Protein AF-A0A1A2YWW6-F1 (afdb_monomer)

Mean predicted aligned error: 14.06 Å

Solvent-accessible surface area (backbone atoms only — not comparable to full-atom values): 10396 Å² total; per-residue (Å²): 132,53,71,66,62,48,45,56,52,50,48,57,51,69,76,48,45,54,88,59,42,44,80,46,80,45,97,85,69,34,21,32,31,19,43,73,86,66,52,78,74,51,75,28,84,36,64,69,55,35,55,51,31,44,72,70,20,73,70,29,50,52,48,50,54,51,49,32,39,74,73,66,77,41,90,72,84,81,74,52,75,70,54,49,52,48,49,51,51,51,53,51,53,50,52,56,73,73,32,71,70,40,47,26,35,55,67,87,52,55,91,87,57,84,73,74,41,45,28,33,57,44,99,88,71,34,28,41,39,64,90,81,58,90,66,73,37,55,70,87,48,46,42,60,71,82,57,62,70,72,59,53,55,51,50,54,50,41,61,74,71,62,68,72,86,78,78,84,82,76,85,79,132

Organism: NCBI:txid487514

Sequence (173 aa):
MSLAAFHDTALAHFCNPPATWRIDHGCDGWWAVTDVHGAPIERYQTQRQAERARHSGPAAEAWYSRTDWYLGYAAGRALTGPERLAVAEIVEQIDDCTSAQRPVRFIDQDPDDDRTWIATQRPDGRYRVRGAGLYPHDVDDLEFLDQPADTRLATLVACLIGYGTARAPAAVA

pLDDT: mean 81.85, std 14.93, range [35.38, 94.81]

Nearest PDB structures (foldseek):
  6u8q-assembly1_P  TM=2.517E-01  e=3.236E-01  Human immunodeficiency virus 1
  6g2h-assembly1_A  TM=2.734E-01  e=7.720E-01  Homo sapiens
  4g7n-assembly1_A  TM=3.098E-01  e=6.223E+00  Drosophila melanogaster
  6p8v-assembly1_H  TM=1.526E-01  e=3.914E+00  Escherichia coli
  6ee1-assembly1_B  TM=1.610E-01  e=6.988E+00  Mycobacterium tuberculosis CDC1551

Secondary structure (DSSP, 8-state):
--HHHHHHHHHHHHTS-GGG-EEEE-TTS-EEEE-TTS-EEEEESSHHHHHHHHHHSHHHHHHHHHHHHHTT-S-SSPPPHHHHHHHHHHHHHHHHHHS-EEEEEETTS-TT----EEEEE-TTS-EEETTT-SS-B-GGGEEETTS-HHHHHHHHHHHHHT-----PPPPP-

Structure (mmCIF, N/CA/C/O backbone):
data_AF-A0A1A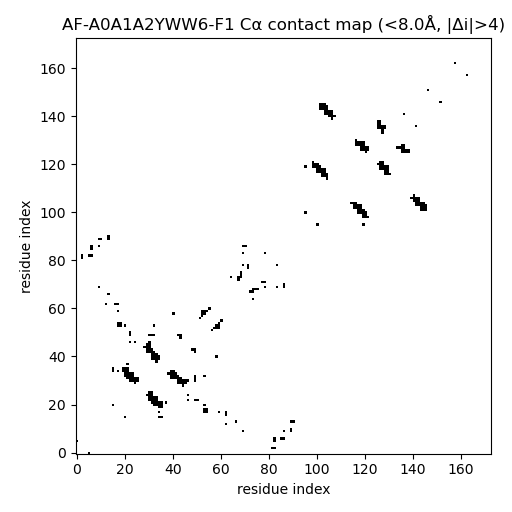2YWW6-F1
#
_entry.id   AF-A0A1A2YWW6-F1
#
loop_
_atom_site.group_PDB
_atom_site.id
_atom_site.type_symbol
_atom_site.label_atom_id
_atom_site.label_alt_id
_atom_site.label_comp_id
_atom_site.label_asym_id
_atom_site.label_entity_id
_atom_site.label_seq_id
_atom_site.pdbx_PDB_ins_code
_atom_site.Cartn_x
_atom_site.Cartn_y
_atom_site.Cartn_z
_atom_site.occupancy
_atom_site.B_iso_or_equiv
_atom_site.auth_seq_id
_atom_site.auth_comp_id
_atom_site.auth_asym_id
_atom_site.auth_atom_id
_atom_site.pdbx_PDB_model_num
ATOM 1 N N . MET A 1 1 ? -12.816 -12.497 -9.671 1.00 79.31 1 MET A N 1
ATOM 2 C CA . MET A 1 1 ? -12.447 -11.068 -9.768 1.00 79.31 1 MET A CA 1
ATOM 3 C C . MET A 1 1 ? -11.671 -10.877 -11.062 1.00 79.31 1 MET A C 1
ATOM 5 O O . MET A 1 1 ? -10.928 -11.785 -11.414 1.00 79.31 1 MET A O 1
ATOM 9 N N . SER A 1 2 ? -11.891 -9.788 -11.800 1.00 94.00 2 SER A N 1
ATOM 10 C CA . SER A 1 2 ? -11.093 -9.475 -12.996 1.00 94.00 2 SER A CA 1
ATOM 11 C C . SER A 1 2 ? -9.711 -8.946 -12.600 1.00 94.00 2 SER A C 1
ATOM 13 O O . SER A 1 2 ? -9.529 -8.493 -11.470 1.00 94.00 2 SER A O 1
ATOM 15 N N . LEU A 1 3 ? -8.747 -8.971 -13.526 1.00 92.62 3 LEU A N 1
ATOM 16 C CA . LEU A 1 3 ? -7.416 -8.402 -13.282 1.00 92.62 3 LEU A CA 1
ATOM 17 C C . LEU A 1 3 ? -7.481 -6.893 -12.990 1.00 92.62 3 LEU A C 1
ATOM 19 O O . LEU A 1 3 ? -6.799 -6.429 -12.088 1.00 92.62 3 LEU A O 1
ATOM 23 N N . ALA A 1 4 ? -8.351 -6.153 -13.685 1.00 90.50 4 ALA A N 1
ATOM 24 C CA . ALA A 1 4 ? -8.565 -4.727 -13.427 1.00 90.50 4 ALA A CA 1
ATOM 25 C C . ALA A 1 4 ? -9.085 -4.474 -12.002 1.00 90.50 4 ALA A C 1
ATOM 27 O O . ALA A 1 4 ? -8.503 -3.696 -11.261 1.00 90.50 4 ALA A O 1
ATOM 28 N N . ALA A 1 5 ? -10.106 -5.221 -11.565 1.00 92.94 5 ALA A N 1
ATOM 29 C CA . ALA A 1 5 ? -10.628 -5.085 -10.205 1.00 92.94 5 ALA A CA 1
ATOM 30 C C . ALA A 1 5 ? -9.597 -5.492 -9.133 1.00 92.94 5 ALA A C 1
ATOM 32 O O . ALA A 1 5 ? -9.575 -4.911 -8.049 1.00 92.94 5 ALA A O 1
ATOM 33 N N . PHE A 1 6 ? -8.736 -6.477 -9.427 1.00 94.81 6 PHE A N 1
ATOM 34 C CA . PHE A 1 6 ? -7.606 -6.823 -8.561 1.00 94.81 6 PHE A CA 1
ATOM 35 C C . P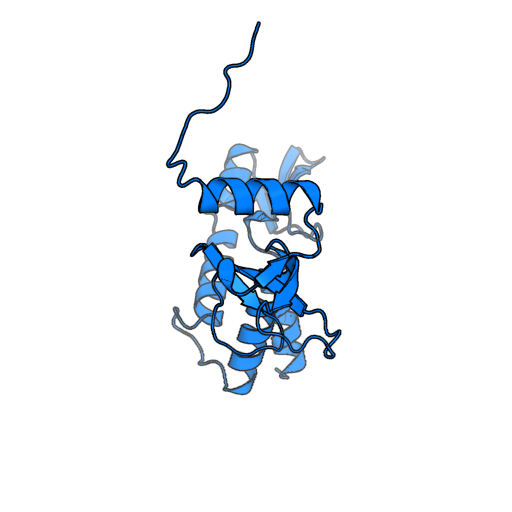HE A 1 6 ? -6.619 -5.658 -8.452 1.00 94.81 6 PHE A C 1
ATOM 37 O O . PHE A 1 6 ? -6.271 -5.273 -7.340 1.00 94.81 6 PHE A O 1
ATOM 44 N N . HIS A 1 7 ? -6.201 -5.100 -9.591 1.00 92.38 7 HIS A N 1
ATOM 45 C CA . HIS A 1 7 ? -5.277 -3.973 -9.656 1.00 92.38 7 HIS A CA 1
ATOM 46 C C . HIS A 1 7 ? -5.816 -2.772 -8.874 1.00 92.38 7 HIS A C 1
ATOM 48 O O . HIS A 1 7 ? -5.128 -2.274 -7.992 1.00 92.38 7 HIS A O 1
ATOM 54 N N . ASP A 1 8 ? -7.069 -2.374 -9.106 1.00 90.81 8 ASP A N 1
ATOM 55 C CA . ASP A 1 8 ? -7.687 -1.236 -8.414 1.00 90.81 8 ASP A CA 1
ATOM 56 C C . ASP A 1 8 ? -7.746 -1.455 -6.895 1.00 90.81 8 ASP A C 1
ATOM 58 O O . ASP A 1 8 ? -7.468 -0.549 -6.110 1.00 90.81 8 ASP A O 1
ATOM 62 N N . THR A 1 9 ? -8.049 -2.685 -6.466 1.00 94.12 9 THR A N 1
ATOM 63 C CA . THR A 1 9 ? -8.069 -3.049 -5.041 1.00 94.12 9 THR A CA 1
ATOM 64 C C . THR A 1 9 ? -6.668 -3.026 -4.428 1.00 94.12 9 THR A C 1
ATOM 66 O O . THR A 1 9 ? -6.497 -2.576 -3.294 1.00 94.12 9 THR A O 1
ATOM 69 N N . ALA A 1 10 ? -5.661 -3.520 -5.150 1.00 92.38 10 ALA A N 1
ATOM 70 C CA . ALA A 1 10 ? -4.273 -3.507 -4.705 1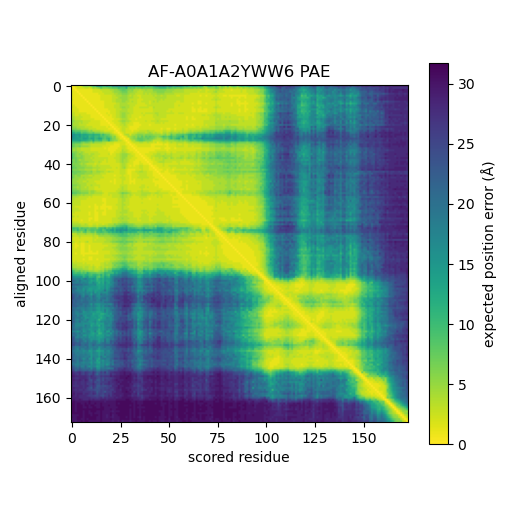.00 92.38 10 ALA A CA 1
ATOM 71 C C . ALA A 1 10 ? -3.740 -2.072 -4.621 1.00 92.38 10 ALA A C 1
ATOM 73 O O . ALA A 1 10 ? -3.163 -1.697 -3.604 1.00 92.38 10 ALA A O 1
ATOM 74 N N . LEU A 1 11 ? -4.010 -1.248 -5.632 1.00 89.56 11 LEU A N 1
ATOM 75 C CA . LEU A 1 11 ? -3.613 0.154 -5.662 1.00 89.56 11 LEU A CA 1
ATOM 76 C C . LEU A 1 11 ? -4.230 0.920 -4.487 1.00 89.56 11 LEU A C 1
ATOM 78 O O . LEU A 1 11 ? -3.506 1.551 -3.721 1.00 89.56 11 LEU A O 1
ATOM 82 N N . ALA A 1 12 ? -5.542 0.788 -4.270 1.00 89.38 12 ALA A N 1
ATOM 83 C CA . ALA A 1 12 ? -6.214 1.405 -3.127 1.00 89.38 12 ALA A CA 1
ATOM 84 C C . ALA A 1 12 ? -5.625 0.948 -1.778 1.00 89.38 12 ALA A C 1
ATOM 86 O O . ALA A 1 12 ? -5.505 1.746 -0.850 1.00 89.38 12 ALA A O 1
ATOM 87 N N . HIS A 1 13 ? -5.224 -0.325 -1.667 1.00 92.56 13 HIS A N 1
ATOM 88 C CA . HIS A 1 13 ? -4.567 -0.860 -0.470 1.00 92.56 13 HIS A CA 1
ATOM 89 C C . HIS A 1 13 ? -3.197 -0.212 -0.225 1.00 92.56 13 HIS A C 1
ATOM 91 O O . HIS A 1 13 ? -2.933 0.252 0.887 1.00 92.56 13 HIS A O 1
ATOM 97 N N . PHE A 1 14 ? -2.342 -0.154 -1.249 1.00 88.75 14 PHE A N 1
ATOM 98 C CA . PHE A 1 14 ? -0.991 0.397 -1.131 1.00 88.75 14 PHE A CA 1
ATOM 99 C C . PHE A 1 14 ? -0.961 1.929 -1.001 1.00 88.75 14 PHE A C 1
ATOM 101 O O . PHE A 1 14 ? -0.055 2.456 -0.361 1.00 88.75 14 PHE A O 1
ATOM 108 N N . CYS A 1 15 ? -1.961 2.646 -1.522 1.00 87.38 15 CYS A N 1
ATOM 109 C CA . CYS A 1 15 ? -2.097 4.098 -1.349 1.00 87.38 15 CYS A CA 1
ATOM 110 C C . CYS A 1 15 ? -2.622 4.519 0.034 1.00 87.38 15 CYS A C 1
ATOM 112 O O . CYS A 1 15 ? -2.646 5.711 0.334 1.00 87.38 15 CYS A O 1
ATOM 114 N N . ASN A 1 16 ? -3.037 3.571 0.879 1.00 88.62 16 ASN A N 1
ATOM 115 C CA . ASN A 1 16 ? -3.614 3.851 2.193 1.00 88.62 16 ASN A CA 1
ATOM 116 C C . ASN A 1 16 ? -2.906 3.094 3.340 1.00 88.62 16 ASN A C 1
ATOM 118 O O . ASN A 1 16 ? -3.555 2.363 4.099 1.00 88.62 16 ASN A O 1
ATOM 122 N N . PRO A 1 17 ? -1.572 3.223 3.494 1.00 90.44 17 PRO A N 1
ATOM 123 C CA . PRO A 1 17 ? -0.857 2.581 4.588 1.00 90.44 17 PRO A CA 1
ATOM 124 C C . PRO A 1 17 ? -1.202 3.236 5.935 1.00 90.44 17 PRO A C 1
ATOM 126 O O . PRO A 1 17 ? -1.496 4.435 5.965 1.00 90.44 17 PRO A O 1
ATOM 129 N N . PRO A 1 18 ? -1.062 2.525 7.073 1.00 89.38 18 PRO A N 1
ATOM 130 C CA . PRO A 1 18 ? -1.372 3.067 8.397 1.00 89.38 18 PRO A CA 1
ATOM 131 C C . PRO A 1 18 ? -0.679 4.390 8.749 1.00 89.38 18 PRO A C 1
ATOM 133 O O . PRO A 1 18 ? -1.210 5.199 9.506 1.00 89.38 18 PRO A O 1
ATOM 136 N N . ALA A 1 19 ? 0.488 4.654 8.153 1.00 87.06 19 ALA A N 1
ATOM 137 C CA . ALA A 1 19 ? 1.209 5.918 8.296 1.00 87.06 19 ALA A CA 1
ATOM 138 C C . ALA A 1 19 ? 0.448 7.140 7.739 1.00 87.06 19 ALA A C 1
ATOM 140 O O . ALA A 1 19 ? 0.679 8.255 8.198 1.00 87.06 19 ALA A O 1
ATOM 141 N N . THR A 1 20 ? -0.458 6.938 6.778 1.00 86.50 20 THR A N 1
ATOM 142 C CA . THR A 1 20 ? -1.288 7.999 6.176 1.00 86.50 20 THR A CA 1
ATOM 143 C C . THR A 1 20 ? -2.598 8.236 6.923 1.00 86.50 20 THR A C 1
ATOM 145 O O . THR A 1 20 ? -3.281 9.226 6.660 1.00 86.50 20 THR A O 1
ATOM 148 N N . TRP A 1 21 ? -2.954 7.361 7.868 1.00 91.19 21 TRP A N 1
ATOM 149 C CA . TRP A 1 21 ? -4.203 7.480 8.610 1.00 91.19 21 TRP A CA 1
ATOM 150 C C . TRP A 1 21 ? -4.172 8.670 9.561 1.00 91.19 21 TRP A C 1
ATOM 152 O O . TRP A 1 21 ? -3.169 8.967 10.230 1.00 91.19 21 TRP A O 1
ATOM 162 N N . ARG A 1 22 ? -5.322 9.329 9.643 1.00 91.69 22 ARG A N 1
ATOM 163 C CA . ARG A 1 22 ? -5.524 10.531 10.443 1.00 91.69 22 ARG A CA 1
ATOM 164 C C . ARG A 1 22 ? -6.217 10.184 11.745 1.00 91.69 22 ARG A C 1
ATOM 166 O O . ARG A 1 22 ? -6.924 9.185 11.839 1.00 91.69 22 ARG A O 1
ATOM 173 N N . ILE A 1 23 ? -5.971 11.012 12.751 1.00 91.75 23 ILE A N 1
ATOM 174 C CA . ILE A 1 23 ? -6.607 10.916 14.057 1.00 91.75 23 ILE A CA 1
ATOM 175 C C . ILE A 1 23 ? -7.314 12.239 14.287 1.00 91.75 23 ILE A C 1
ATOM 177 O O . ILE A 1 23 ? -6.658 13.261 14.477 1.00 91.75 23 ILE A O 1
ATOM 181 N N . ASP A 1 24 ? -8.638 12.202 14.264 1.00 90.69 24 ASP A N 1
ATOM 182 C CA . ASP A 1 24 ? -9.478 13.382 14.411 1.00 90.69 24 ASP A CA 1
ATOM 183 C C . ASP A 1 24 ? -10.368 13.231 15.652 1.00 90.69 24 ASP A C 1
ATOM 185 O O . ASP A 1 24 ? -10.833 12.137 15.988 1.00 90.69 24 ASP A O 1
ATOM 189 N N . HIS A 1 25 ? -10.600 14.335 16.361 1.00 90.31 25 HIS A N 1
ATOM 190 C CA . HIS A 1 25 ? -11.499 14.358 17.512 1.00 90.31 25 HIS A CA 1
ATOM 191 C C . HIS A 1 25 ? -12.921 14.688 17.050 1.00 90.31 25 HIS A C 1
ATOM 193 O O . HIS A 1 25 ? -13.187 15.781 16.546 1.00 90.31 25 HIS A O 1
ATOM 199 N N . GLY A 1 26 ? -13.830 13.730 17.206 1.00 81.00 26 GLY A N 1
ATOM 200 C CA . GLY A 1 26 ? -15.223 13.850 16.808 1.00 81.00 26 GLY A CA 1
ATOM 201 C C . GLY A 1 26 ? -16.031 14.765 17.726 1.00 81.00 26 GLY A C 1
ATOM 202 O O . GLY A 1 26 ? -15.737 14.943 18.910 1.00 81.00 26 GLY A O 1
ATOM 203 N N . CYS A 1 27 ? -17.113 15.324 17.182 1.00 76.94 27 CYS A N 1
ATOM 204 C CA . CYS A 1 27 ? -18.074 16.144 17.930 1.00 76.94 27 CYS A CA 1
ATOM 205 C C . CYS A 1 27 ? -18.816 15.347 19.021 1.00 76.94 27 CYS A C 1
ATOM 207 O O . CYS A 1 27 ? -19.438 15.932 19.902 1.00 76.94 27 CYS A O 1
ATOM 209 N N . ASP A 1 28 ? -18.763 14.017 18.942 1.00 84.19 28 ASP A N 1
ATOM 210 C CA . ASP A 1 28 ? -19.323 13.053 19.887 1.00 84.19 28 ASP A CA 1
ATOM 211 C C . ASP A 1 28 ? -18.384 12.744 21.070 1.00 84.19 28 ASP A C 1
ATOM 213 O O . ASP A 1 28 ? -18.735 11.939 21.933 1.00 84.19 28 ASP A O 1
ATOM 217 N N . GLY A 1 29 ? -17.209 13.384 21.132 1.00 85.44 29 GLY A N 1
ATOM 218 C CA . GLY A 1 29 ? -16.223 13.202 22.200 1.00 85.44 29 GLY A CA 1
ATOM 219 C C . GLY A 1 29 ? -15.339 11.962 22.038 1.00 85.44 29 GLY A C 1
ATOM 220 O O . GLY A 1 29 ? -14.603 11.617 22.962 1.00 85.44 29 GLY A O 1
ATOM 221 N N . TRP A 1 30 ? -15.408 11.286 20.886 1.00 93.31 30 TRP A N 1
ATOM 222 C CA . TRP A 1 30 ? -14.562 10.139 20.558 1.00 93.31 30 TRP A CA 1
ATOM 223 C C . TRP A 1 30 ? -13.423 10.540 19.623 1.00 93.31 30 TRP A C 1
ATOM 225 O O . TRP A 1 30 ? -13.553 11.425 18.782 1.00 93.31 30 TRP A O 1
ATOM 235 N N . TRP A 1 31 ? -12.301 9.837 19.731 1.00 93.38 31 TRP A N 1
ATOM 236 C CA . TRP A 1 31 ? -11.187 9.942 18.795 1.00 93.38 31 TRP A CA 1
ATOM 237 C C . TRP A 1 31 ? -11.378 8.934 17.668 1.00 93.38 31 TRP A C 1
ATOM 239 O O . TRP A 1 31 ? -11.484 7.737 17.927 1.00 93.38 31 TRP A O 1
ATOM 249 N N . ALA A 1 32 ? -11.428 9.394 16.423 1.00 93.12 32 ALA A N 1
ATOM 250 C CA . ALA A 1 32 ? -11.593 8.544 15.251 1.00 93.12 32 ALA A CA 1
ATOM 251 C C . ALA A 1 32 ? -10.265 8.392 14.510 1.00 93.12 32 ALA A C 1
ATOM 253 O O . ALA A 1 32 ? -9.567 9.377 14.280 1.00 93.12 32 ALA A O 1
ATOM 254 N N . VAL A 1 33 ? -9.944 7.161 14.113 1.00 92.94 33 VAL A N 1
ATOM 255 C CA . VAL A 1 33 ? -8.909 6.893 13.113 1.00 92.94 33 VAL A CA 1
ATOM 256 C C . VAL A 1 33 ? -9.601 6.801 11.761 1.00 92.94 33 VAL A C 1
ATOM 258 O O . VAL A 1 33 ? -10.534 6.008 11.604 1.00 92.94 33 VAL A O 1
ATOM 261 N N . THR A 1 34 ? -9.168 7.601 10.795 1.00 92.50 34 THR A N 1
ATOM 262 C CA . THR A 1 34 ? -9.717 7.591 9.436 1.00 92.50 34 THR A CA 1
ATOM 263 C C . THR A 1 34 ? -8.638 7.274 8.419 1.00 92.50 34 THR A C 1
ATOM 265 O O . THR A 1 34 ? -7.461 7.585 8.621 1.00 92.50 34 THR A O 1
ATOM 268 N N . ASP A 1 35 ? -9.049 6.686 7.303 1.00 89.81 35 ASP A N 1
ATOM 269 C CA . ASP A 1 35 ? -8.162 6.487 6.167 1.00 89.81 35 ASP A CA 1
ATOM 270 C C . ASP A 1 35 ? -7.775 7.815 5.489 1.00 89.81 35 ASP A C 1
ATOM 272 O O . ASP A 1 35 ? -8.241 8.900 5.864 1.00 89.81 35 ASP A O 1
ATOM 276 N N . VAL A 1 36 ? -6.912 7.729 4.473 1.00 83.50 36 VAL A N 1
ATOM 277 C CA . VAL A 1 36 ? -6.458 8.887 3.685 1.00 83.50 36 VAL A CA 1
ATOM 278 C C . VAL A 1 36 ? -7.604 9.637 2.979 1.00 83.50 36 VAL A C 1
ATOM 280 O O . VAL A 1 36 ? -7.469 10.819 2.662 1.00 83.50 36 VAL A O 1
ATOM 283 N N . HIS A 1 37 ? -8.750 8.986 2.772 1.00 84.06 37 HIS A N 1
ATOM 284 C CA . HIS A 1 37 ? -9.946 9.552 2.146 1.00 84.06 37 HIS A CA 1
ATOM 285 C C . HIS A 1 37 ? -10.985 10.055 3.166 1.00 84.06 37 HIS A C 1
ATOM 287 O O . HIS A 1 37 ? -12.023 10.585 2.769 1.00 84.06 37 HIS A O 1
ATOM 293 N N . GLY A 1 38 ? -10.714 9.929 4.468 1.00 82.69 38 GLY A N 1
ATOM 294 C CA . GLY A 1 38 ? -11.613 10.338 5.547 1.00 82.69 38 GLY A CA 1
ATOM 295 C C . GLY A 1 38 ? -12.678 9.302 5.917 1.00 82.69 38 GLY A C 1
ATOM 296 O O . GLY A 1 38 ? -13.570 9.611 6.710 1.00 82.69 38 GLY A O 1
ATOM 297 N N . ALA A 1 39 ? -12.611 8.077 5.389 1.00 87.62 39 ALA A N 1
ATOM 298 C CA . ALA A 1 39 ? -13.505 7.008 5.813 1.00 87.62 39 ALA A CA 1
ATOM 299 C C . ALA A 1 39 ? -13.113 6.518 7.221 1.00 87.62 39 ALA A C 1
ATOM 301 O O . ALA A 1 39 ? -11.928 6.309 7.500 1.00 87.62 39 ALA A O 1
ATOM 302 N N . PRO A 1 40 ? -14.083 6.329 8.134 1.00 89.06 40 PRO A N 1
ATOM 303 C CA . PRO A 1 40 ? -13.795 5.888 9.491 1.00 89.06 40 PRO A CA 1
ATOM 304 C C . PRO A 1 40 ? -13.318 4.433 9.503 1.00 89.06 40 PRO A C 1
ATOM 306 O O . PRO A 1 40 ? -14.002 3.546 8.996 1.00 89.06 40 PRO A O 1
ATOM 309 N N . ILE A 1 41 ? -12.168 4.195 10.134 1.00 91.56 41 ILE A N 1
ATOM 310 C CA . ILE A 1 41 ? -11.619 2.857 10.375 1.00 91.56 41 ILE A CA 1
ATOM 311 C C . ILE A 1 41 ? -12.133 2.347 11.720 1.00 91.56 41 ILE A C 1
ATOM 313 O O . ILE A 1 41 ? -12.793 1.314 11.789 1.00 91.56 41 ILE A O 1
ATOM 317 N N . GLU A 1 42 ? -11.860 3.093 12.795 1.00 92.75 42 GLU A N 1
ATOM 318 C CA . GLU A 1 42 ? -12.272 2.735 14.154 1.00 92.75 42 GLU A CA 1
ATOM 319 C C . GLU A 1 42 ? -12.317 3.974 15.067 1.00 92.75 42 GLU A C 1
ATOM 321 O O . GLU A 1 42 ? -11.821 5.049 14.715 1.00 92.75 42 GLU A O 1
ATOM 326 N N . ARG A 1 43 ? -12.945 3.841 16.240 1.00 92.50 43 ARG A N 1
ATOM 327 C CA . ARG A 1 43 ? -13.116 4.917 17.225 1.00 92.50 43 ARG A CA 1
ATOM 328 C C . ARG A 1 43 ? -12.637 4.488 18.607 1.00 92.50 43 ARG A C 1
ATOM 330 O O . ARG A 1 43 ? -12.851 3.353 19.020 1.00 92.50 43 ARG A O 1
ATOM 337 N N . TYR A 1 44 ? -12.057 5.429 19.345 1.00 93.81 44 TYR A N 1
ATOM 338 C CA . TYR A 1 44 ? -11.445 5.213 20.654 1.00 93.81 44 TYR A CA 1
ATOM 339 C C . TYR A 1 44 ? -11.800 6.329 21.634 1.00 93.81 44 TYR A C 1
ATOM 341 O O . TYR A 1 44 ? -12.095 7.457 21.245 1.00 93.81 44 TYR A O 1
ATOM 349 N N . GLN A 1 45 ? -11.745 6.022 22.929 1.00 93.50 45 GLN A N 1
ATOM 350 C CA . GLN A 1 45 ? -12.082 6.991 23.979 1.00 93.50 45 GLN A CA 1
ATOM 351 C C . GLN A 1 45 ? -10.990 8.041 24.186 1.00 93.50 45 GLN A C 1
ATOM 353 O O . GLN A 1 45 ? -11.247 9.113 24.721 1.00 93.50 45 GLN A O 1
ATOM 358 N N . THR A 1 46 ? -9.751 7.735 23.798 1.00 94.25 46 THR A N 1
ATOM 359 C CA . THR A 1 46 ? -8.603 8.615 24.034 1.00 94.25 46 THR A CA 1
ATOM 360 C C . THR A 1 46 ? -7.720 8.708 22.799 1.00 94.25 46 THR A C 1
ATOM 362 O O . THR A 1 46 ? -7.556 7.727 22.071 1.00 94.25 46 THR A O 1
ATOM 365 N N . GLN A 1 47 ? -7.074 9.862 22.620 1.00 94.00 47 GLN A N 1
ATOM 366 C CA . GLN A 1 47 ? -6.096 10.079 21.553 1.00 94.00 47 GLN A CA 1
ATOM 367 C C . GLN A 1 47 ? -4.987 9.024 21.583 1.00 94.00 47 GLN A C 1
ATOM 369 O O . GLN A 1 47 ? -4.652 8.438 20.562 1.00 94.00 47 GLN A O 1
ATOM 374 N N . ARG A 1 48 ? -4.471 8.710 22.776 1.00 93.44 48 ARG A N 1
ATOM 375 C CA . ARG A 1 48 ? -3.399 7.724 22.960 1.00 93.44 48 ARG A CA 1
ATOM 376 C C . ARG A 1 48 ? -3.796 6.321 22.489 1.00 93.44 48 ARG A C 1
ATOM 378 O O . ARG A 1 48 ? -2.958 5.590 21.965 1.00 93.44 48 ARG A O 1
ATOM 385 N N . GLN A 1 49 ? -5.051 5.919 22.701 1.00 93.88 49 GLN A N 1
ATOM 386 C CA . GLN A 1 49 ? -5.557 4.645 22.181 1.00 93.88 49 GLN A CA 1
ATOM 387 C C . GLN A 1 49 ? -5.634 4.671 20.654 1.00 93.88 49 GLN A C 1
ATOM 389 O O . GLN A 1 49 ? -5.173 3.721 20.029 1.00 93.88 49 GLN A O 1
ATOM 394 N N . ALA A 1 50 ? -6.133 5.765 20.069 1.00 92.44 50 ALA A N 1
ATOM 395 C CA . ALA A 1 50 ? -6.184 5.942 18.618 1.00 92.44 50 ALA A CA 1
ATOM 396 C C . ALA A 1 50 ? -4.784 5.920 17.981 1.00 92.44 50 ALA A C 1
ATOM 398 O O . ALA A 1 50 ? -4.566 5.231 16.988 1.00 92.44 50 ALA A O 1
ATOM 399 N N . GLU A 1 51 ? -3.805 6.589 18.594 1.00 91.62 51 GLU A N 1
ATOM 400 C CA . GLU A 1 51 ? -2.406 6.578 18.153 1.00 91.62 51 GLU A CA 1
ATOM 401 C C . GLU A 1 51 ? -1.815 5.171 18.202 1.00 91.62 51 GLU A C 1
ATOM 403 O O . GLU A 1 51 ? -1.258 4.692 17.214 1.00 91.62 51 GLU A O 1
ATOM 408 N N . ARG A 1 52 ? -1.981 4.466 19.328 1.00 92.25 52 ARG A N 1
ATOM 409 C CA . ARG A 1 52 ? -1.514 3.081 19.451 1.00 92.25 52 ARG A CA 1
ATOM 410 C C . ARG A 1 52 ? -2.159 2.181 18.400 1.00 92.25 52 ARG A C 1
ATOM 412 O O . ARG A 1 52 ? -1.470 1.345 17.813 1.00 92.25 52 ARG A O 1
ATOM 419 N N . ALA A 1 53 ? -3.456 2.343 18.171 1.00 89.19 53 ALA A N 1
ATOM 420 C CA . ALA A 1 53 ? -4.191 1.507 17.243 1.00 89.19 53 ALA A CA 1
ATOM 421 C C . ALA A 1 53 ? -3.841 1.782 15.777 1.00 89.19 53 ALA A C 1
ATOM 423 O O . ALA A 1 53 ? -3.748 0.840 14.993 1.00 89.19 53 ALA A O 1
ATOM 424 N N . ARG A 1 54 ? -3.538 3.035 15.420 1.00 91.06 54 ARG A N 1
ATOM 425 C CA . ARG A 1 54 ? -2.996 3.376 14.099 1.00 91.06 54 ARG A CA 1
ATOM 426 C C . ARG A 1 54 ? -1.712 2.604 13.788 1.00 91.06 54 ARG A C 1
ATOM 428 O O . ARG A 1 54 ? -1.496 2.221 12.649 1.00 91.06 54 ARG A O 1
ATOM 435 N N . HIS A 1 55 ? -0.857 2.372 14.784 1.00 87.44 55 HIS A N 1
ATOM 436 C CA . HIS A 1 55 ? 0.432 1.704 14.575 1.00 87.44 55 HIS A CA 1
ATOM 437 C C . HIS A 1 55 ? 0.389 0.183 14.760 1.00 87.44 55 HIS A C 1
ATOM 439 O O . HIS A 1 55 ? 1.125 -0.538 14.098 1.00 87.44 55 HIS A O 1
ATOM 445 N N . SER A 1 56 ? -0.426 -0.296 15.696 1.00 87.06 56 SER A N 1
ATOM 446 C CA . SER A 1 56 ? -0.364 -1.675 16.210 1.00 87.06 56 SER A CA 1
ATOM 447 C C . SER A 1 56 ? -1.734 -2.228 16.608 1.00 87.06 56 SER A C 1
ATOM 449 O O . SER A 1 56 ? -1.833 -3.153 17.406 1.00 87.06 56 SER A O 1
ATOM 451 N N . GLY A 1 57 ? -2.809 -1.597 16.139 1.00 91.62 57 GLY A N 1
ATOM 452 C CA . GLY A 1 57 ? -4.168 -2.068 16.366 1.00 91.62 57 GLY A CA 1
ATOM 453 C C . GLY A 1 57 ? -4.583 -3.135 15.353 1.00 91.62 57 GLY A C 1
ATOM 454 O O . GLY A 1 57 ? -3.905 -3.318 14.339 1.00 91.62 57 GLY A O 1
ATOM 455 N N . PRO A 1 58 ? -5.744 -3.776 15.561 1.00 93.06 58 PRO A N 1
ATOM 456 C CA . PRO A 1 58 ? -6.233 -4.846 14.690 1.00 93.06 58 PRO A CA 1
ATOM 457 C C . PRO A 1 58 ? -6.341 -4.439 13.213 1.00 93.06 58 PRO A C 1
ATOM 459 O O . PRO A 1 58 ? -6.012 -5.221 12.325 1.00 93.06 58 PRO A O 1
ATOM 462 N N . ALA A 1 59 ? -6.760 -3.199 12.935 1.00 91.75 59 ALA A N 1
ATOM 463 C CA . ALA A 1 59 ? -6.831 -2.683 11.569 1.00 91.75 59 ALA A CA 1
ATOM 464 C C . ALA A 1 59 ? -5.441 -2.547 10.921 1.00 91.75 59 ALA A C 1
ATOM 466 O O . ALA A 1 59 ? -5.271 -2.893 9.751 1.00 91.75 59 ALA A O 1
ATOM 467 N N . ALA A 1 60 ? -4.442 -2.073 11.674 1.00 90.62 60 ALA A N 1
ATOM 468 C CA . ALA A 1 60 ? -3.067 -1.957 11.192 1.00 90.62 60 ALA A CA 1
ATOM 469 C C . ALA A 1 60 ? -2.453 -3.344 10.949 1.00 90.62 60 ALA A C 1
ATOM 471 O O . ALA A 1 60 ? -1.880 -3.583 9.890 1.00 90.62 60 ALA A O 1
ATOM 472 N N . GLU A 1 61 ? -2.648 -4.287 11.875 1.00 94.12 61 GLU A N 1
ATOM 473 C CA . GLU A 1 61 ? -2.211 -5.682 11.723 1.00 94.12 61 GLU A CA 1
ATOM 474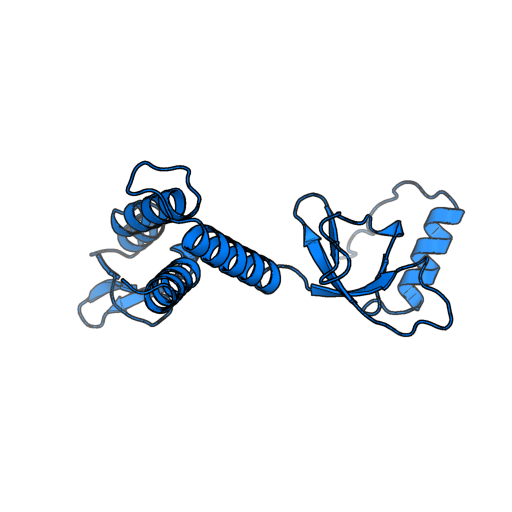 C C . GLU A 1 61 ? -2.839 -6.352 10.494 1.00 94.12 61 GLU A C 1
ATOM 476 O O . GLU A 1 61 ? -2.139 -7.002 9.715 1.00 94.12 61 GLU A O 1
ATOM 481 N N . ALA A 1 62 ? -4.140 -6.149 10.267 1.00 93.69 62 ALA A N 1
ATOM 482 C CA . ALA A 1 62 ? -4.823 -6.656 9.081 1.00 93.69 62 ALA A CA 1
ATOM 483 C C . ALA A 1 62 ? -4.261 -6.047 7.787 1.00 93.69 62 ALA A C 1
ATOM 485 O O . ALA A 1 62 ? -4.117 -6.755 6.785 1.00 93.69 62 ALA A O 1
ATOM 486 N N . TRP A 1 63 ? -3.916 -4.754 7.803 1.00 94.38 63 TRP A N 1
ATOM 487 C CA . TRP A 1 63 ? -3.263 -4.107 6.669 1.00 94.38 63 TRP A CA 1
ATOM 488 C C . TRP A 1 63 ? -1.890 -4.730 6.391 1.00 94.38 63 TRP A C 1
ATOM 490 O O . TRP A 1 63 ? -1.644 -5.143 5.259 1.00 94.38 63 TRP A O 1
ATOM 500 N N . TYR A 1 64 ? -1.034 -4.880 7.411 1.00 92.69 64 TYR A N 1
ATOM 501 C CA . TYR A 1 64 ? 0.299 -5.479 7.264 1.00 92.69 64 TYR A CA 1
ATOM 502 C C . TYR A 1 64 ? 0.231 -6.927 6.782 1.00 92.69 64 TYR A C 1
ATOM 504 O O . TYR A 1 64 ? 0.913 -7.284 5.828 1.00 92.69 64 TYR A O 1
ATOM 512 N N . SER A 1 65 ? -0.661 -7.738 7.354 1.00 92.56 65 SER A N 1
ATOM 513 C CA . SER A 1 65 ? -0.855 -9.125 6.923 1.00 92.56 65 SER A CA 1
ATOM 514 C C . SER A 1 65 ? -1.296 -9.222 5.456 1.00 92.56 65 SER A C 1
ATOM 516 O O . SER A 1 65 ? -0.833 -10.093 4.716 1.00 92.56 65 SER A O 1
ATOM 518 N N . ARG A 1 66 ? -2.158 -8.306 4.996 1.00 94.38 66 ARG A N 1
ATOM 519 C CA . ARG A 1 66 ? -2.555 -8.239 3.583 1.00 94.38 66 ARG A CA 1
ATOM 520 C C . ARG A 1 66 ? -1.407 -7.771 2.686 1.00 94.38 66 ARG A C 1
ATOM 522 O O . ARG A 1 66 ? -1.268 -8.298 1.584 1.00 94.38 66 ARG A O 1
ATOM 529 N N . THR A 1 67 ? -0.587 -6.829 3.145 1.00 92.44 67 THR A N 1
ATOM 530 C CA . THR A 1 67 ? 0.638 -6.412 2.447 1.00 92.44 67 THR A CA 1
ATOM 531 C C . THR A 1 67 ? 1.602 -7.587 2.294 1.00 92.44 67 THR A C 1
ATOM 533 O O . THR A 1 67 ? 2.039 -7.862 1.18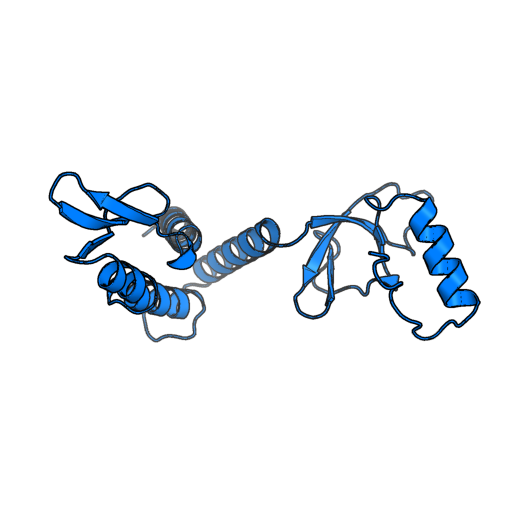0 1.00 92.44 67 THR A O 1
ATOM 536 N N . ASP A 1 68 ? 1.844 -8.354 3.357 1.00 91.75 68 ASP A N 1
ATOM 537 C CA . ASP A 1 68 ? 2.686 -9.553 3.305 1.00 91.75 68 ASP A CA 1
ATOM 538 C C . ASP A 1 68 ? 2.151 -10.585 2.309 1.00 91.75 68 ASP A C 1
ATOM 540 O O . ASP A 1 68 ? 2.923 -11.235 1.607 1.00 91.75 68 ASP A O 1
ATOM 544 N N . TRP A 1 69 ? 0.829 -10.725 2.196 1.00 93.50 69 TRP A N 1
ATOM 545 C CA . TRP A 1 69 ? 0.222 -11.592 1.188 1.00 93.50 69 TRP A CA 1
ATOM 546 C C . TRP A 1 69 ? 0.441 -11.076 -0.245 1.00 93.50 69 TRP A C 1
ATOM 548 O O . TRP A 1 69 ? 0.820 -11.864 -1.113 1.00 93.50 69 TRP A O 1
ATOM 558 N N . TYR A 1 70 ? 0.266 -9.772 -0.504 1.00 91.25 70 TYR A N 1
ATOM 559 C CA . TYR A 1 70 ? 0.555 -9.181 -1.821 1.00 91.25 70 TYR A CA 1
ATOM 560 C C . TYR A 1 70 ? 2.023 -9.354 -2.226 1.00 91.25 70 TYR A C 1
ATOM 562 O O . TYR A 1 70 ? 2.311 -9.632 -3.389 1.00 91.25 70 TYR A O 1
ATOM 570 N N . LEU A 1 71 ? 2.939 -9.229 -1.263 1.00 88.25 71 LEU A N 1
ATOM 571 C CA . LEU A 1 71 ? 4.380 -9.379 -1.471 1.00 88.25 71 LEU A CA 1
ATOM 572 C C . LEU A 1 71 ? 4.845 -10.848 -1.481 1.00 88.25 71 LEU A C 1
ATOM 574 O O . LEU A 1 71 ? 6.002 -11.127 -1.785 1.00 88.25 71 LEU A O 1
ATOM 578 N N . GLY A 1 72 ? 3.950 -11.797 -1.190 1.00 87.50 72 GLY A N 1
ATOM 579 C CA . GLY A 1 72 ? 4.239 -13.231 -1.209 1.00 87.50 72 GLY A CA 1
ATOM 580 C C . GLY A 1 72 ? 4.955 -13.770 0.035 1.00 87.50 72 GLY A C 1
ATOM 581 O O . GLY A 1 72 ? 5.445 -14.897 0.000 1.00 87.50 72 GLY A O 1
ATOM 582 N N . TYR A 1 73 ? 5.006 -13.006 1.129 1.00 84.44 73 TYR A N 1
ATOM 583 C CA . TYR A 1 73 ? 5.581 -13.424 2.413 1.00 84.44 73 TYR A CA 1
ATOM 584 C C . TYR A 1 73 ? 4.603 -14.226 3.283 1.00 84.44 73 TYR A C 1
ATOM 586 O O . TYR A 1 73 ? 5.036 -15.054 4.085 1.00 84.44 73 TYR A O 1
ATOM 594 N N . ALA A 1 74 ? 3.294 -14.004 3.132 1.00 85.75 74 ALA A N 1
ATOM 595 C CA . ALA A 1 74 ? 2.264 -14.653 3.945 1.00 85.75 74 ALA A CA 1
ATOM 596 C C . ALA A 1 74 ? 1.477 -15.740 3.195 1.00 85.75 74 ALA A C 1
ATOM 598 O O . ALA A 1 74 ? 1.314 -15.718 1.973 1.00 85.75 74 ALA A O 1
ATOM 599 N N . ALA A 1 75 ? 0.938 -16.689 3.966 1.00 76.69 75 ALA A N 1
ATOM 600 C CA . ALA A 1 75 ? 0.065 -17.743 3.463 1.00 76.69 75 ALA A CA 1
ATOM 601 C C . ALA A 1 75 ? -1.278 -17.182 2.956 1.00 76.69 75 ALA A C 1
ATOM 603 O O . ALA A 1 75 ? -1.822 -16.220 3.493 1.00 76.69 75 ALA A O 1
ATOM 604 N N . GLY A 1 76 ? -1.841 -17.818 1.930 1.00 84.25 76 GLY A N 1
ATOM 605 C CA . GLY A 1 76 ? -3.109 -17.431 1.316 1.00 84.25 76 GLY A CA 1
ATOM 606 C C . GLY A 1 76 ? -3.266 -18.076 -0.056 1.00 84.25 76 GLY A C 1
ATOM 607 O O . GLY A 1 76 ? -2.500 -18.971 -0.421 1.00 84.25 76 GLY A O 1
ATOM 608 N N . ARG A 1 77 ? -4.241 -17.619 -0.852 1.00 92.06 77 ARG A N 1
ATOM 609 C CA . ARG A 1 77 ? -4.281 -18.028 -2.264 1.00 92.06 77 ARG A CA 1
ATOM 610 C C . ARG A 1 77 ? -3.020 -17.514 -2.956 1.00 92.06 77 ARG A C 1
ATOM 612 O O . ARG A 1 77 ? -2.635 -16.366 -2.740 1.00 92.06 77 ARG A O 1
ATOM 619 N N . ALA A 1 78 ? -2.417 -18.318 -3.819 1.00 91.62 78 ALA A N 1
ATOM 620 C CA . ALA A 1 78 ? -1.325 -17.827 -4.645 1.00 91.62 78 ALA A CA 1
ATOM 621 C C . ALA A 1 78 ? -1.834 -16.730 -5.597 1.00 91.62 78 ALA A C 1
ATOM 623 O O . ALA A 1 78 ? -2.908 -16.864 -6.198 1.00 91.62 78 ALA A O 1
ATOM 624 N N . LEU A 1 79 ? -1.054 -15.658 -5.746 1.00 92.06 79 LEU A N 1
ATOM 625 C CA . LEU A 1 79 ? -1.253 -14.700 -6.828 1.00 92.06 79 LEU A CA 1
ATOM 626 C C . LEU A 1 79 ? -0.950 -15.382 -8.162 1.00 92.06 79 LEU A C 1
ATOM 628 O O . LEU A 1 79 ? 0.052 -16.091 -8.300 1.00 92.06 79 LEU A O 1
ATOM 632 N N . THR A 1 80 ? -1.798 -15.156 -9.157 1.00 93.81 80 THR A N 1
ATOM 633 C CA . THR A 1 80 ? -1.530 -15.571 -10.539 1.00 93.81 80 THR A CA 1
ATOM 634 C C . THR A 1 80 ? -0.348 -14.785 -11.121 1.00 93.81 80 THR A C 1
ATOM 636 O O . THR A 1 80 ? 0.055 -13.756 -10.583 1.00 93.81 80 THR A O 1
ATOM 639 N N . GLY A 1 81 ? 0.231 -15.254 -12.233 1.00 93.25 81 GLY A N 1
ATOM 640 C CA . GLY A 1 81 ? 1.314 -14.533 -12.921 1.00 93.25 81 GLY A CA 1
ATOM 641 C C . GLY A 1 81 ? 0.978 -13.065 -13.230 1.00 93.25 81 GLY A C 1
ATOM 642 O O . GLY A 1 81 ? 1.748 -12.194 -12.830 1.00 93.25 81 GLY A O 1
ATOM 643 N N . PRO A 1 82 ? -0.180 -12.778 -13.855 1.00 93.69 82 PRO A N 1
ATOM 644 C CA . PRO A 1 82 ? -0.615 -11.406 -14.119 1.00 93.69 82 PRO A CA 1
ATOM 645 C C . PRO A 1 82 ? -0.832 -10.565 -12.854 1.00 93.69 82 PRO A C 1
ATOM 647 O O . PRO A 1 82 ? -0.463 -9.398 -12.831 1.00 93.69 82 PRO A O 1
ATOM 650 N N . GLU A 1 83 ? -1.383 -11.143 -11.783 1.00 94.06 83 GLU A N 1
ATOM 651 C CA . GLU A 1 83 ? -1.583 -10.421 -10.516 1.00 94.06 83 GLU A CA 1
ATOM 652 C C . GLU A 1 83 ? -0.255 -10.031 -9.856 1.00 94.06 83 GLU A C 1
ATOM 654 O O . GLU A 1 83 ? -0.143 -8.938 -9.312 1.00 94.06 83 GLU A O 1
ATOM 659 N N . ARG A 1 84 ? 0.772 -10.888 -9.937 1.00 93.69 84 ARG A N 1
ATOM 660 C CA . ARG A 1 84 ? 2.115 -10.549 -9.436 1.00 93.69 84 ARG A CA 1
ATOM 661 C C . ARG A 1 84 ? 2.746 -9.398 -10.214 1.00 93.69 84 ARG A C 1
ATOM 663 O O . ARG A 1 84 ? 3.372 -8.544 -9.600 1.00 93.69 84 ARG A O 1
ATOM 670 N N . LEU A 1 85 ? 2.579 -9.378 -11.539 1.00 90.56 85 LEU A N 1
ATOM 671 C CA . LEU A 1 85 ? 3.062 -8.273 -12.373 1.00 90.56 85 LEU A CA 1
ATOM 672 C C . LEU A 1 85 ? 2.365 -6.959 -12.007 1.00 90.56 85 LEU A C 1
ATOM 674 O O . LEU A 1 85 ? 3.045 -5.958 -11.825 1.00 90.56 85 LEU A O 1
ATOM 678 N N . ALA A 1 86 ? 1.045 -6.986 -11.806 1.00 89.56 86 ALA A N 1
ATOM 679 C CA . ALA A 1 86 ? 0.290 -5.813 -11.368 1.00 89.56 86 ALA A CA 1
ATOM 680 C C . ALA A 1 86 ? 0.758 -5.287 -9.997 1.00 89.56 86 ALA A C 1
ATOM 682 O O . ALA A 1 86 ? 0.925 -4.086 -9.824 1.00 89.56 86 ALA A O 1
ATOM 683 N N . VAL A 1 87 ? 1.010 -6.169 -9.020 1.00 90.62 87 VAL A N 1
ATOM 684 C CA . VAL A 1 87 ? 1.561 -5.750 -7.715 1.00 90.62 87 VAL A CA 1
ATOM 685 C C . VAL A 1 87 ? 2.954 -5.138 -7.870 1.00 90.62 87 VAL A C 1
ATOM 687 O O . VAL A 1 87 ? 3.230 -4.115 -7.252 1.00 90.62 87 VAL A O 1
ATOM 690 N N . ALA A 1 88 ? 3.824 -5.737 -8.688 1.00 87.38 88 ALA A N 1
ATOM 691 C CA . ALA A 1 88 ? 5.169 -5.215 -8.921 1.00 87.38 88 ALA A CA 1
ATOM 692 C C . ALA A 1 88 ? 5.143 -3.810 -9.545 1.00 87.38 88 ALA A C 1
ATOM 694 O O . ALA A 1 88 ? 5.880 -2.940 -9.093 1.00 87.38 88 ALA A O 1
ATOM 695 N N . GLU A 1 89 ? 4.258 -3.582 -10.519 1.00 87.25 89 GLU A N 1
ATOM 696 C CA . GLU A 1 89 ? 4.043 -2.271 -11.143 1.00 87.25 89 GLU A CA 1
ATOM 697 C C . GLU A 1 89 ? 3.574 -1.221 -10.124 1.00 87.25 89 GLU A C 1
ATOM 699 O O . GLU A 1 89 ? 4.125 -0.124 -10.074 1.00 87.25 89 GLU A O 1
ATOM 704 N N . ILE A 1 90 ? 2.615 -1.567 -9.256 1.00 88.88 90 ILE A N 1
ATOM 705 C CA . ILE A 1 90 ? 2.121 -0.660 -8.206 1.00 88.88 90 ILE A CA 1
ATOM 706 C C . ILE A 1 90 ? 3.239 -0.289 -7.223 1.00 88.88 90 ILE A C 1
ATOM 708 O O . ILE A 1 90 ? 3.390 0.881 -6.875 1.00 88.88 90 ILE A O 1
ATOM 712 N N . VAL A 1 91 ? 4.017 -1.272 -6.760 1.00 86.00 91 VAL A N 1
ATOM 713 C CA . VAL A 1 91 ? 5.123 -1.028 -5.819 1.00 86.00 91 VAL A CA 1
ATOM 714 C C . VAL A 1 91 ? 6.190 -0.145 -6.464 1.00 86.00 91 VAL A C 1
ATOM 716 O O . VAL A 1 91 ? 6.624 0.823 -5.846 1.00 86.00 91 VAL A O 1
ATOM 719 N N . GLU A 1 92 ? 6.553 -0.418 -7.719 1.00 81.31 92 GLU A N 1
ATOM 720 C CA . GLU A 1 92 ? 7.502 0.406 -8.472 1.00 81.31 92 GLU A CA 1
ATOM 721 C C . GLU A 1 92 ? 7.004 1.848 -8.631 1.00 81.31 92 GLU A C 1
ATOM 723 O O . GLU A 1 92 ? 7.754 2.791 -8.386 1.00 81.31 92 GLU A O 1
ATOM 728 N N . GLN A 1 93 ? 5.721 2.035 -8.951 1.00 78.31 93 GLN A N 1
ATOM 729 C CA . GLN A 1 93 ? 5.120 3.362 -9.063 1.00 78.31 93 GLN A CA 1
ATOM 730 C C . GLN A 1 93 ? 5.159 4.140 -7.736 1.00 78.31 93 GLN A C 1
ATOM 732 O O . GLN A 1 93 ? 5.395 5.349 -7.734 1.00 78.31 93 GLN A O 1
ATOM 737 N N . ILE A 1 94 ? 4.917 3.476 -6.603 1.00 77.44 94 ILE A N 1
ATOM 738 C CA . ILE A 1 94 ? 4.917 4.120 -5.281 1.00 77.44 94 ILE A CA 1
ATOM 739 C C . ILE A 1 94 ? 6.337 4.483 -4.836 1.00 77.44 94 ILE A C 1
ATOM 741 O O . ILE A 1 94 ? 6.550 5.581 -4.309 1.00 77.44 94 ILE A O 1
ATOM 745 N N . ASP A 1 95 ? 7.311 3.606 -5.077 1.00 72.25 95 ASP A N 1
ATOM 746 C CA . ASP A 1 95 ? 8.727 3.898 -4.833 1.00 72.25 95 ASP A CA 1
ATOM 747 C C . ASP A 1 95 ? 9.182 5.108 -5.660 1.00 72.25 95 ASP A C 1
ATOM 749 O O . ASP A 1 95 ? 9.840 6.013 -5.138 1.00 72.25 95 ASP A O 1
ATOM 753 N N . ASP A 1 96 ? 8.754 5.189 -6.920 1.00 65.81 96 ASP A N 1
ATOM 754 C CA . ASP A 1 96 ? 9.023 6.333 -7.789 1.00 65.81 96 ASP A CA 1
ATOM 755 C C . ASP A 1 96 ? 8.391 7.631 -7.260 1.00 65.81 96 ASP A C 1
ATOM 757 O O . ASP A 1 96 ? 9.021 8.684 -7.342 1.00 65.81 96 ASP A O 1
ATOM 761 N N . CYS A 1 97 ? 7.173 7.590 -6.707 1.00 60.97 97 CYS A N 1
ATOM 762 C CA . CYS A 1 97 ? 6.508 8.776 -6.150 1.00 60.97 97 CYS A CA 1
ATOM 763 C C . CYS A 1 97 ? 7.105 9.262 -4.821 1.00 60.97 97 CYS A C 1
ATOM 765 O O . CYS A 1 97 ? 6.925 10.427 -4.463 1.00 60.97 97 CYS A O 1
ATOM 767 N N . THR A 1 98 ? 7.753 8.380 -4.061 1.00 61.50 98 THR A N 1
ATOM 768 C CA . THR A 1 98 ? 8.295 8.699 -2.728 1.00 61.50 98 THR A CA 1
ATOM 769 C C . THR A 1 98 ? 9.782 9.034 -2.752 1.00 61.50 98 THR A C 1
ATOM 771 O O . THR A 1 98 ? 10.287 9.670 -1.825 1.00 61.50 98 THR A O 1
ATOM 774 N N . SER A 1 99 ? 10.476 8.656 -3.820 1.00 66.19 99 SER A N 1
ATOM 775 C CA . SER A 1 99 ? 11.895 8.921 -3.992 1.00 66.19 99 SER A CA 1
ATOM 776 C C . SER A 1 99 ? 12.144 10.262 -4.682 1.00 66.19 99 SER A C 1
ATOM 778 O O . SER A 1 99 ? 11.359 10.721 -5.511 1.00 66.19 99 SER A O 1
ATOM 780 N N . ALA A 1 100 ? 13.274 10.897 -4.369 1.00 71.38 100 ALA A N 1
ATOM 781 C CA . ALA A 1 100 ? 13.705 12.103 -5.066 1.00 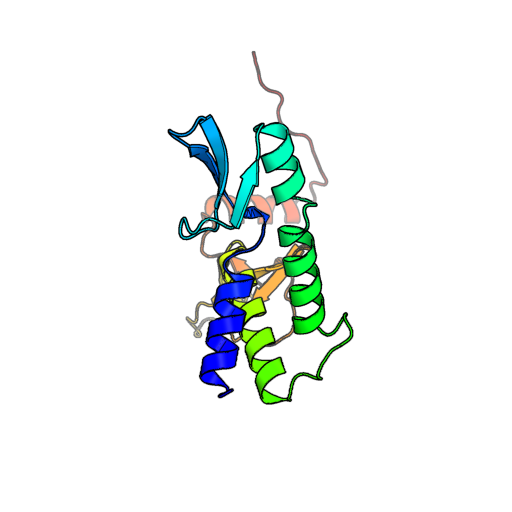71.38 100 ALA A CA 1
ATOM 782 C C . ALA A 1 100 ? 14.027 11.762 -6.532 1.00 71.38 100 ALA A C 1
ATOM 784 O O . ALA A 1 100 ? 15.093 11.221 -6.832 1.00 71.38 100 ALA A O 1
ATOM 785 N N . GLN A 1 101 ? 13.088 12.059 -7.430 1.00 79.50 101 GLN A N 1
ATOM 786 C CA . GLN A 1 101 ? 13.273 11.933 -8.871 1.00 79.50 101 GLN A CA 1
ATOM 787 C C . GLN A 1 101 ? 14.127 13.089 -9.376 1.00 79.50 101 GLN A C 1
ATOM 789 O O . GLN A 1 101 ? 13.807 14.255 -9.138 1.00 79.50 101 GLN A O 1
ATOM 794 N N . ARG A 1 102 ? 15.213 12.771 -10.078 1.00 87.12 102 ARG A N 1
ATOM 795 C CA . ARG A 1 102 ? 16.168 13.767 -10.570 1.00 87.12 102 ARG A CA 1
ATOM 796 C C . ARG A 1 102 ? 16.385 13.599 -12.073 1.00 87.12 102 ARG A C 1
ATOM 798 O O . ARG A 1 102 ? 16.608 12.472 -12.518 1.00 87.12 102 ARG A O 1
ATOM 805 N N . PRO A 1 103 ? 16.317 14.678 -12.871 1.00 89.44 103 PRO A N 1
ATOM 806 C CA . PRO A 1 103 ? 16.648 14.613 -14.287 1.00 89.44 103 PRO A CA 1
ATOM 807 C C . PRO A 1 103 ? 18.153 14.380 -14.464 1.00 89.44 103 PRO A C 1
ATOM 809 O O . PRO A 1 103 ? 18.963 15.078 -13.849 1.00 89.44 103 PRO A O 1
ATOM 812 N N . VAL A 1 104 ? 18.525 13.416 -15.307 1.00 90.81 104 VAL A N 1
ATOM 813 C CA . VAL A 1 104 ? 19.924 13.040 -15.552 1.00 90.81 104 VAL A CA 1
ATOM 814 C C . VAL A 1 104 ? 20.242 12.833 -17.034 1.00 90.81 104 VAL A C 1
ATOM 816 O O . VAL A 1 104 ? 19.351 12.560 -17.840 1.00 90.81 104 VAL A O 1
ATOM 819 N N . ARG A 1 105 ? 21.529 12.903 -17.379 1.00 91.62 105 ARG A N 1
ATOM 820 C CA . ARG A 1 105 ? 22.123 12.319 -18.595 1.00 91.62 105 ARG A CA 1
ATOM 821 C C . ARG A 1 105 ? 23.188 11.310 -18.187 1.00 91.62 105 ARG A C 1
ATOM 823 O O . ARG A 1 105 ? 23.764 11.450 -17.111 1.00 91.62 105 ARG A O 1
ATOM 830 N N . PHE A 1 106 ? 23.445 10.299 -19.009 1.00 90.00 106 PHE A N 1
ATOM 831 C CA . PHE A 1 106 ? 24.599 9.435 -18.762 1.00 90.00 106 PHE A CA 1
ATOM 832 C C . PHE A 1 106 ? 25.882 10.172 -19.138 1.00 90.00 106 PHE A C 1
ATOM 834 O O . PHE A 1 106 ? 25.907 10.897 -20.131 1.00 90.00 106 PHE A O 1
ATOM 841 N N . ILE A 1 107 ? 26.946 10.006 -18.352 1.00 88.00 107 ILE A N 1
ATOM 842 C CA . ILE A 1 107 ? 28.230 10.661 -18.648 1.00 88.00 107 ILE A CA 1
ATOM 843 C C . ILE A 1 107 ? 28.862 10.095 -19.929 1.00 88.00 107 ILE A C 1
ATOM 845 O O . ILE A 1 107 ? 29.539 10.823 -20.652 1.00 88.00 107 ILE A O 1
ATOM 849 N N . ASP A 1 108 ? 28.616 8.821 -20.240 1.00 86.38 108 ASP A N 1
ATOM 850 C CA . ASP A 1 108 ? 29.062 8.160 -21.472 1.00 86.38 108 ASP A CA 1
ATOM 851 C C . ASP A 1 108 ? 28.081 8.321 -22.649 1.00 86.38 108 ASP A C 1
ATOM 853 O O . ASP A 1 108 ? 28.288 7.728 -23.711 1.00 86.38 108 ASP A O 1
ATOM 857 N N . GLN A 1 109 ? 27.025 9.126 -22.479 1.00 86.94 109 GLN A N 1
ATOM 858 C CA . GLN A 1 109 ? 26.056 9.408 -23.531 1.00 86.94 109 GLN A CA 1
ATOM 859 C C . GLN A 1 109 ? 26.739 10.109 -24.710 1.00 86.94 109 GLN A C 1
ATOM 861 O O . GLN A 1 109 ? 27.537 11.030 -24.527 1.00 86.94 109 GLN A O 1
ATOM 866 N N . ASP A 1 110 ? 26.404 9.677 -25.927 1.00 84.62 110 ASP A N 1
ATOM 867 C CA . ASP A 1 110 ? 26.914 10.292 -27.151 1.00 84.62 110 ASP A CA 1
ATOM 868 C C . ASP A 1 110 ? 26.614 11.807 -27.140 1.00 84.62 110 ASP A C 1
ATOM 870 O O . ASP A 1 110 ? 25.491 12.194 -26.794 1.00 84.62 110 ASP A O 1
ATOM 874 N N . PRO A 1 111 ? 27.580 12.682 -27.482 1.00 80.56 111 PRO A N 1
ATOM 875 C CA . PRO A 1 111 ? 27.364 14.128 -27.503 1.00 80.56 111 PRO A CA 1
ATOM 876 C C . PRO A 1 111 ? 26.201 14.566 -28.406 1.00 80.56 111 PRO A C 1
ATOM 878 O O . PRO A 1 111 ? 25.594 15.604 -28.129 1.00 80.56 111 PRO A O 1
ATOM 881 N N . ASP A 1 112 ? 25.874 13.784 -29.440 1.00 85.38 112 ASP A N 1
ATOM 882 C CA . ASP A 1 112 ? 24.747 14.042 -30.340 1.00 85.38 112 ASP A CA 1
ATOM 883 C C . ASP A 1 112 ? 23.413 13.471 -29.813 1.00 85.38 112 ASP A C 1
ATOM 885 O O . ASP A 1 112 ? 22.349 13.780 -30.354 1.00 85.38 112 ASP A O 1
ATOM 889 N N . ASP A 1 113 ? 23.433 12.658 -28.751 1.00 85.19 113 ASP A N 1
ATOM 890 C CA . ASP A 1 113 ? 22.231 12.149 -28.091 1.00 85.19 113 ASP A CA 1
ATOM 891 C C . ASP A 1 113 ? 21.783 13.133 -27.002 1.00 85.19 113 ASP A C 1
ATOM 893 O O . ASP A 1 113 ? 22.413 13.264 -25.952 1.00 85.19 113 ASP A O 1
ATOM 897 N N . ASP A 1 114 ? 20.674 13.833 -27.229 1.00 84.06 114 ASP A N 1
ATOM 898 C CA . ASP A 1 114 ? 20.094 14.840 -26.333 1.00 84.06 114 ASP A CA 1
ATOM 899 C C . ASP A 1 114 ? 19.076 14.275 -25.327 1.00 84.06 114 ASP A C 1
ATOM 901 O O . ASP A 1 114 ? 18.461 15.030 -24.563 1.00 84.06 114 ASP A O 1
ATOM 905 N N . ARG A 1 115 ? 18.917 12.945 -25.267 1.00 87.50 115 ARG A N 1
ATOM 906 C CA . ARG A 1 115 ? 17.960 12.308 -24.358 1.00 87.50 115 ARG A CA 1
ATOM 907 C C . ARG A 1 115 ? 18.256 12.633 -22.902 1.00 87.50 115 ARG A C 1
ATOM 909 O O . ARG A 1 115 ? 19.382 12.534 -22.426 1.00 87.50 115 ARG A O 1
ATOM 916 N N . THR A 1 116 ? 17.200 12.986 -22.184 1.00 89.50 116 THR A N 1
ATOM 917 C CA . THR A 1 116 ? 17.215 13.167 -20.734 1.00 89.50 116 THR A CA 1
ATOM 918 C C . THR A 1 116 ? 16.430 12.038 -20.090 1.00 89.50 116 THR A C 1
ATOM 920 O O . THR A 1 116 ? 15.382 11.629 -20.595 1.00 89.50 116 THR A O 1
ATOM 923 N N . TRP A 1 117 ? 16.924 11.562 -18.957 1.00 91.38 117 TRP A N 1
ATOM 924 C CA . TRP A 1 117 ? 16.347 10.457 -18.210 1.00 91.38 117 TRP A CA 1
ATOM 925 C C . TRP A 1 117 ? 15.920 10.903 -16.816 1.00 91.38 117 TRP A C 1
ATOM 927 O O . TRP A 1 117 ? 16.306 11.972 -16.344 1.00 91.38 117 TRP A O 1
ATOM 937 N N . ILE A 1 118 ? 15.129 10.069 -16.142 1.00 88.38 118 ILE A N 1
ATOM 938 C CA . ILE A 1 118 ? 14.750 10.275 -14.743 1.00 88.38 118 ILE A CA 1
ATOM 939 C C . ILE A 1 118 ? 15.441 9.216 -13.894 1.00 88.38 118 ILE A C 1
ATOM 941 O O . ILE A 1 118 ? 15.249 8.018 -14.116 1.00 88.38 118 ILE A O 1
ATOM 945 N N . ALA A 1 119 ? 16.239 9.673 -12.933 1.00 88.31 119 ALA A N 1
ATOM 946 C CA . ALA A 1 119 ? 16.894 8.837 -11.947 1.00 88.31 119 ALA A CA 1
ATOM 947 C C . ALA A 1 119 ? 16.163 8.899 -10.604 1.00 88.31 119 ALA A C 1
ATOM 949 O O . ALA A 1 119 ? 15.841 9.979 -10.108 1.00 88.31 119 ALA A O 1
ATOM 950 N N . THR A 1 120 ? 15.980 7.735 -9.996 1.00 86.31 120 THR A N 1
ATOM 951 C CA . THR A 1 120 ? 15.423 7.556 -8.656 1.00 86.31 120 THR A CA 1
ATOM 952 C C . THR A 1 120 ? 16.530 7.032 -7.739 1.00 86.31 120 THR A C 1
ATOM 954 O O . THR A 1 120 ? 17.125 5.986 -8.023 1.00 86.31 120 THR A O 1
ATOM 957 N N . GLN A 1 121 ? 16.839 7.751 -6.652 1.00 85.56 121 GLN A N 1
ATOM 958 C CA . GLN A 1 121 ? 17.835 7.291 -5.679 1.00 85.56 121 GLN A CA 1
ATOM 959 C C . GLN A 1 121 ? 17.272 6.151 -4.822 1.00 85.56 121 GLN A C 1
ATOM 961 O O . GLN A 1 121 ? 16.200 6.269 -4.234 1.00 85.56 121 GLN A O 1
ATOM 966 N N . ARG A 1 122 ? 18.023 5.057 -4.722 1.00 80.81 122 ARG A N 1
ATOM 967 C CA . ARG A 1 122 ? 17.707 3.892 -3.894 1.00 80.81 122 ARG A CA 1
ATOM 968 C C . ARG A 1 122 ? 18.276 4.053 -2.475 1.00 80.81 122 ARG A C 1
ATOM 970 O O . ARG A 1 122 ? 19.220 4.819 -2.273 1.00 80.81 122 ARG A O 1
ATOM 977 N N . PRO A 1 123 ? 17.785 3.277 -1.488 1.00 72.25 123 PRO A N 1
ATOM 978 C CA . PRO A 1 123 ? 18.305 3.314 -0.117 1.00 72.25 123 PRO A CA 1
ATOM 979 C C . PRO A 1 123 ? 19.792 2.947 0.021 1.00 72.25 123 PRO A C 1
ATOM 981 O O . PRO A 1 123 ? 20.425 3.329 0.999 1.00 72.25 123 PRO A O 1
ATOM 984 N N . ASP A 1 124 ? 20.352 2.209 -0.943 1.00 76.75 124 ASP A N 1
ATOM 985 C CA . ASP A 1 124 ? 21.777 1.850 -0.998 1.00 76.75 124 ASP A CA 1
ATOM 986 C C . ASP A 1 124 ? 22.668 2.981 -1.553 1.00 76.75 124 ASP A C 1
ATOM 988 O O . ASP A 1 124 ? 23.879 2.809 -1.672 1.00 76.75 124 ASP A O 1
ATOM 992 N N . GLY A 1 125 ? 22.082 4.138 -1.880 1.00 81.06 125 GLY A N 1
ATOM 993 C CA . GLY A 1 125 ? 22.773 5.308 -2.420 1.00 81.06 125 GLY A CA 1
ATOM 994 C C . GLY A 1 125 ? 22.948 5.293 -3.939 1.00 81.06 125 GLY A C 1
ATOM 995 O O . GLY A 1 125 ? 23.326 6.326 -4.495 1.00 81.06 125 GLY A O 1
ATOM 996 N N . ARG A 1 126 ? 22.635 4.177 -4.613 1.00 88.88 126 ARG A N 1
ATOM 997 C CA . ARG A 1 126 ? 22.712 4.042 -6.075 1.00 88.88 126 ARG A CA 1
ATOM 998 C C . ARG A 1 126 ? 21.455 4.565 -6.756 1.00 88.88 126 ARG A C 1
ATOM 1000 O O . ARG A 1 126 ? 20.411 4.730 -6.128 1.00 88.88 126 ARG A O 1
ATOM 1007 N 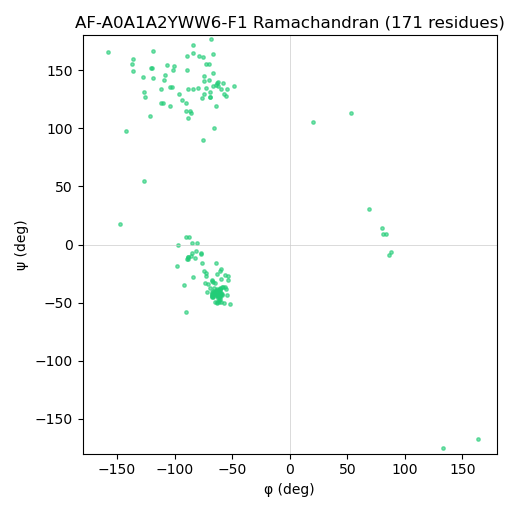N . TYR A 1 127 ? 21.532 4.786 -8.059 1.00 88.31 127 TYR A N 1
ATOM 1008 C CA . TYR A 1 127 ? 20.445 5.352 -8.847 1.00 88.31 127 TYR A CA 1
ATOM 1009 C C . TYR A 1 127 ? 19.863 4.322 -9.806 1.00 88.31 127 TYR A C 1
ATOM 1011 O O . TYR A 1 127 ? 20.583 3.620 -10.507 1.00 88.31 127 TYR A O 1
ATOM 1019 N N . ARG A 1 128 ? 18.536 4.226 -9.866 1.00 87.75 128 ARG A N 1
ATOM 1020 C CA . ARG A 1 128 ? 17.840 3.521 -10.948 1.00 87.75 128 ARG A CA 1
ATOM 1021 C C . ARG A 1 128 ? 17.420 4.551 -11.988 1.00 87.75 128 ARG A C 1
ATOM 1023 O O . ARG A 1 128 ? 16.790 5.538 -11.623 1.00 87.75 128 ARG A O 1
ATOM 1030 N N . VAL A 1 129 ? 17.731 4.314 -13.261 1.00 87.44 129 VAL A N 1
ATOM 1031 C CA . VAL A 1 129 ? 17.346 5.211 -14.359 1.00 87.44 129 VAL A CA 1
ATOM 1032 C C . VAL A 1 129 ? 16.178 4.615 -15.138 1.00 87.44 129 VAL A C 1
ATOM 1034 O O . VAL A 1 129 ? 16.269 3.522 -15.703 1.00 87.44 129 VAL A O 1
ATOM 1037 N N . ARG A 1 130 ? 15.057 5.338 -15.167 1.00 83.12 130 ARG A N 1
ATOM 1038 C CA . ARG A 1 130 ? 13.820 4.874 -15.798 1.00 83.12 130 ARG A CA 1
ATOM 1039 C C . ARG A 1 130 ? 14.013 4.699 -17.303 1.00 83.12 130 ARG A C 1
ATOM 1041 O O . ARG A 1 130 ? 14.273 5.665 -18.008 1.00 83.12 130 ARG A O 1
ATOM 1048 N N . GLY A 1 131 ? 13.828 3.476 -17.797 1.00 81.50 131 GLY A N 1
ATOM 1049 C CA . GLY A 1 131 ? 13.925 3.144 -19.224 1.00 81.50 131 GLY A CA 1
ATOM 1050 C C . GLY A 1 131 ? 15.330 2.782 -19.723 1.00 81.50 131 GLY A C 1
ATOM 1051 O O . GLY A 1 131 ? 15.443 2.329 -20.858 1.00 81.50 131 GLY A O 1
ATOM 1052 N N . ALA A 1 132 ? 16.372 2.914 -18.895 1.00 79.81 132 ALA A N 1
ATOM 1053 C CA . ALA A 1 132 ? 17.746 2.549 -19.262 1.00 79.81 132 ALA A CA 1
ATOM 1054 C C . ALA A 1 132 ? 18.097 1.076 -18.964 1.00 79.81 132 ALA A C 1
ATOM 1056 O O . ALA A 1 132 ? 19.107 0.562 -19.439 1.00 79.81 132 ALA A O 1
ATOM 1057 N N . GLY A 1 133 ? 17.251 0.374 -18.204 1.00 75.25 133 GLY A N 1
ATOM 1058 C CA . GLY A 1 133 ? 17.432 -1.032 -17.844 1.00 75.25 133 GLY A CA 1
ATOM 1059 C C . GLY A 1 133 ? 17.209 -1.290 -16.355 1.00 75.25 133 GLY A C 1
ATOM 1060 O O . GLY A 1 133 ? 16.794 -0.410 -15.606 1.00 75.25 133 GLY A O 1
ATOM 1061 N N . LEU A 1 134 ? 17.459 -2.530 -15.924 1.00 71.69 134 LEU A N 1
ATOM 1062 C CA . LEU A 1 134 ? 17.256 -2.961 -14.532 1.00 71.69 134 LEU A CA 1
ATOM 1063 C C . LEU A 1 134 ? 18.479 -2.727 -13.630 1.00 71.69 134 LEU A C 1
ATOM 1065 O O . LEU A 1 134 ? 18.374 -2.898 -12.413 1.00 71.69 134 LEU A O 1
ATOM 1069 N N . TYR A 1 135 ? 19.630 -2.380 -14.210 1.00 80.44 135 TYR A N 1
ATOM 1070 C CA . TYR A 1 135 ? 20.877 -2.238 -13.469 1.00 80.44 135 TYR A CA 1
ATOM 1071 C C . TYR A 1 135 ? 20.938 -0.889 -12.741 1.00 80.44 135 TYR A C 1
ATOM 1073 O O . TYR A 1 135 ? 20.584 0.135 -13.321 1.00 80.44 135 TYR A O 1
ATOM 1081 N N . PRO A 1 136 ? 21.345 -0.876 -11.460 1.00 85.50 136 PRO A N 1
ATOM 1082 C CA . PRO A 1 136 ? 21.588 0.368 -10.751 1.00 85.50 136 PRO A CA 1
ATOM 1083 C C . PRO A 1 136 ? 22.898 1.006 -11.232 1.00 85.50 136 PRO A C 1
ATOM 1085 O O . PRO A 1 136 ? 23.868 0.301 -11.505 1.00 85.50 136 PRO A O 1
ATOM 1088 N N . HIS A 1 137 ? 22.908 2.331 -11.272 1.00 88.62 137 HIS A N 1
ATOM 1089 C CA . HIS A 1 137 ? 24.017 3.184 -11.677 1.00 88.62 137 HIS A CA 1
ATOM 1090 C C . HIS A 1 137 ? 24.614 3.891 -10.463 1.00 88.62 137 HIS A C 1
ATOM 1092 O O . HIS A 1 137 ? 23.897 4.240 -9.514 1.00 88.62 137 HIS A O 1
ATOM 1098 N N . ASP A 1 138 ? 25.925 4.094 -10.488 1.00 89.81 138 ASP A N 1
ATOM 1099 C CA . ASP A 1 138 ? 26.607 4.907 -9.494 1.00 89.81 138 ASP A CA 1
ATOM 1100 C C . ASP A 1 138 ? 26.429 6.398 -9.814 1.00 89.81 138 ASP A C 1
ATOM 1102 O O . ASP A 1 138 ? 26.034 6.790 -10.913 1.00 89.81 138 ASP A O 1
ATOM 1106 N N . VAL A 1 139 ? 26.675 7.259 -8.823 1.00 87.06 139 VAL A N 1
ATOM 1107 C CA . VAL A 1 139 ? 26.576 8.718 -9.005 1.00 87.06 139 VAL A CA 1
ATOM 1108 C C . VAL A 1 139 ? 27.530 9.220 -10.096 1.00 87.06 139 VAL A C 1
ATOM 1110 O O . VAL A 1 139 ? 27.208 10.180 -10.786 1.00 87.06 139 VAL A O 1
ATOM 1113 N N . ASP A 1 140 ? 28.658 8.530 -10.277 1.00 87.50 140 ASP A N 1
ATOM 1114 C CA . ASP A 1 140 ? 29.696 8.849 -11.259 1.00 87.50 140 ASP A CA 1
ATOM 1115 C C . ASP A 1 140 ? 29.319 8.431 -12.690 1.00 87.50 140 ASP A C 1
ATOM 1117 O O . ASP A 1 140 ? 30.017 8.801 -13.628 1.00 87.50 140 ASP A O 1
ATOM 1121 N N . ASP A 1 141 ? 28.216 7.699 -12.879 1.00 88.62 141 ASP A N 1
ATOM 1122 C CA . ASP A 1 141 ? 27.698 7.353 -14.209 1.00 88.62 141 ASP A CA 1
ATOM 1123 C C . ASP A 1 141 ? 26.720 8.421 -14.739 1.00 88.62 141 ASP A C 1
ATOM 1125 O O . ASP A 1 141 ? 26.344 8.399 -15.915 1.00 88.62 141 ASP A O 1
ATOM 1129 N N . LEU A 1 142 ? 26.268 9.344 -13.875 1.00 90.06 142 LEU A N 1
ATOM 1130 C CA . LEU A 1 142 ? 25.126 10.224 -14.127 1.00 90.06 142 LEU A CA 1
ATOM 1131 C C . LEU A 1 142 ? 25.472 11.706 -13.953 1.00 90.06 142 LEU A C 1
ATOM 1133 O O . LEU A 1 142 ? 25.883 12.165 -12.888 1.00 90.06 142 LEU A O 1
ATOM 1137 N N . GLU A 1 143 ? 25.178 12.498 -14.976 1.00 88.31 143 GLU A N 1
ATOM 1138 C CA . GLU A 1 143 ? 25.131 13.950 -14.878 1.00 88.31 143 GLU A CA 1
ATOM 1139 C C . GLU A 1 143 ? 23.740 14.402 -14.416 1.00 88.31 143 GLU A C 1
ATOM 1141 O O . GLU A 1 143 ? 22.758 14.262 -15.142 1.00 88.31 143 GLU A O 1
ATOM 1146 N N . PHE A 1 144 ? 23.648 15.003 -13.228 1.00 88.12 144 PHE A N 1
ATOM 1147 C CA . PHE A 1 144 ? 22.391 15.517 -12.679 1.00 88.12 144 PHE A CA 1
ATOM 1148 C C . PHE A 1 144 ? 22.078 16.930 -13.165 1.00 88.12 144 PHE A C 1
ATOM 1150 O O . PHE A 1 144 ? 22.746 17.890 -12.776 1.00 88.12 144 PHE A O 1
ATOM 1157 N N . LEU A 1 145 ? 21.019 17.074 -13.962 1.00 85.94 145 LEU A N 1
ATOM 1158 C CA . LEU A 1 145 ? 20.653 18.328 -14.627 1.00 85.94 145 LEU A CA 1
ATOM 1159 C C . LEU A 1 145 ? 19.999 19.361 -13.695 1.00 85.94 145 LEU A C 1
ATOM 1161 O O . LEU A 1 145 ? 19.937 20.538 -14.038 1.00 85.94 145 LEU A O 1
ATOM 1165 N N . ASP A 1 146 ? 19.541 18.938 -12.518 1.00 83.06 146 ASP A N 1
ATOM 1166 C CA . ASP A 1 146 ? 18.921 19.786 -11.492 1.00 83.06 146 ASP A CA 1
ATOM 1167 C C . ASP A 1 146 ? 19.936 20.524 -10.599 1.00 83.06 146 ASP A C 1
ATOM 1169 O O . ASP A 1 146 ? 19.562 21.434 -9.860 1.00 83.06 146 ASP A O 1
ATOM 1173 N N . GLN A 1 147 ? 21.224 20.170 -10.664 1.00 74.50 147 GLN A N 1
ATOM 1174 C CA . GLN A 1 147 ? 22.272 20.861 -9.910 1.00 74.50 147 GLN A CA 1
ATOM 1175 C C . GLN A 1 147 ? 22.770 22.111 -10.644 1.00 74.50 147 GLN A C 1
ATOM 1177 O O . GLN A 1 147 ? 23.103 22.012 -11.828 1.00 74.50 147 GLN A O 1
ATOM 1182 N N . PRO A 1 148 ? 22.911 23.263 -9.959 1.00 65.62 148 PRO A N 1
ATOM 1183 C CA . PRO A 1 148 ? 23.520 24.450 -10.548 1.00 65.62 148 PRO A CA 1
ATOM 1184 C C . PRO A 1 148 ? 24.981 24.171 -10.931 1.00 65.62 148 PRO A C 1
ATOM 1186 O O . PRO A 1 148 ? 25.719 23.517 -10.189 1.00 65.62 148 PRO A O 1
ATOM 1189 N N . ALA A 1 149 ? 25.402 24.682 -12.093 1.00 58.94 149 ALA A N 1
ATOM 1190 C CA . ALA A 1 149 ? 26.726 24.435 -12.676 1.00 58.94 149 ALA A CA 1
ATOM 1191 C C . ALA A 1 149 ? 27.890 24.761 -11.715 1.00 58.94 149 ALA A C 1
ATOM 1193 O O . ALA A 1 149 ? 28.914 24.075 -11.719 1.00 58.94 149 ALA A O 1
ATOM 1194 N N . ASP A 1 150 ? 27.696 25.740 -10.829 1.00 56.72 150 ASP A N 1
ATOM 1195 C CA . ASP A 1 150 ? 28.703 26.205 -9.872 1.00 56.72 150 ASP A CA 1
ATOM 1196 C C . ASP A 1 150 ? 29.051 25.156 -8.801 1.00 56.72 150 ASP A C 1
ATOM 1198 O O . ASP A 1 150 ? 30.197 25.067 -8.358 1.00 56.72 150 ASP A O 1
ATOM 1202 N N . THR A 1 151 ? 28.098 24.302 -8.409 1.00 58.38 151 THR A N 1
ATOM 1203 C CA . THR A 1 151 ? 28.360 23.202 -7.464 1.00 58.38 151 THR A CA 1
ATOM 1204 C C . THR A 1 151 ? 29.161 22.080 -8.126 1.00 58.38 151 THR A C 1
ATOM 1206 O O . THR A 1 151 ? 30.018 21.476 -7.484 1.00 58.38 151 THR A O 1
ATOM 1209 N N . ARG A 1 152 ? 28.956 21.849 -9.430 1.00 56.31 152 ARG A N 1
ATOM 1210 C CA . ARG A 1 152 ? 29.630 20.785 -10.192 1.00 56.31 152 ARG A CA 1
ATOM 1211 C C . ARG A 1 152 ? 31.127 21.047 -10.334 1.00 56.31 152 ARG A C 1
ATOM 1213 O O . ARG A 1 152 ? 31.933 20.154 -10.082 1.00 56.31 152 ARG A O 1
ATOM 1220 N N . LEU A 1 153 ? 31.502 22.285 -10.668 1.00 54.75 153 LEU A N 1
ATOM 1221 C CA . LEU A 1 153 ? 32.908 22.691 -10.744 1.00 54.75 153 LEU A CA 1
ATOM 1222 C C . LEU A 1 153 ? 33.592 22.556 -9.375 1.00 54.75 153 LEU A C 1
ATOM 1224 O O . LEU A 1 153 ? 34.704 22.044 -9.292 1.00 54.75 153 LEU A O 1
ATOM 1228 N N . ALA A 1 154 ? 32.914 22.965 -8.298 1.00 56.94 154 ALA A N 1
ATOM 1229 C CA . ALA A 1 154 ? 33.455 22.889 -6.944 1.00 56.94 154 ALA A CA 1
ATOM 1230 C C . ALA A 1 154 ? 33.714 21.441 -6.491 1.00 56.94 154 ALA A C 1
ATOM 1232 O O . ALA A 1 154 ? 34.778 21.159 -5.939 1.00 56.94 154 ALA A O 1
ATOM 1233 N N . THR A 1 155 ? 32.791 20.512 -6.760 1.00 56.53 155 THR A N 1
ATOM 1234 C CA . THR A 1 155 ? 32.959 19.087 -6.425 1.00 56.53 155 THR A CA 1
ATOM 1235 C C . THR A 1 155 ? 34.064 18.433 -7.252 1.00 56.53 155 THR A C 1
ATOM 1237 O O . THR A 1 155 ? 34.901 17.721 -6.702 1.00 56.53 155 THR A O 1
ATOM 1240 N N . LEU A 1 156 ? 34.128 18.724 -8.553 1.00 57.03 156 LEU A N 1
ATOM 1241 C CA . LEU A 1 156 ? 35.135 18.156 -9.451 1.00 57.03 156 LEU A CA 1
ATOM 1242 C C . LEU A 1 156 ? 36.549 18.656 -9.103 1.00 57.03 156 LEU A C 1
ATOM 1244 O O . LEU A 1 156 ? 37.497 17.872 -9.056 1.00 57.03 156 LEU A O 1
ATOM 1248 N N . VAL A 1 157 ? 36.680 19.940 -8.752 1.00 60.53 157 VAL A N 1
ATOM 1249 C CA . VAL A 1 157 ? 37.924 20.526 -8.227 1.00 60.53 157 VAL A CA 1
ATOM 1250 C C . VAL A 1 157 ? 38.292 19.923 -6.865 1.00 60.53 157 VAL A C 1
ATOM 1252 O O . VAL A 1 157 ? 39.455 19.594 -6.643 1.00 60.53 157 VAL A O 1
ATOM 1255 N N . ALA A 1 158 ? 37.330 19.707 -5.963 1.00 55.66 158 ALA A N 1
ATOM 1256 C CA . ALA A 1 158 ? 37.592 19.085 -4.663 1.00 55.66 158 ALA A CA 1
ATOM 1257 C C . ALA A 1 158 ? 38.080 17.626 -4.785 1.00 55.66 158 ALA A C 1
ATOM 1259 O O . ALA A 1 158 ? 39.014 17.234 -4.080 1.00 55.66 158 ALA A O 1
ATOM 1260 N N . CYS A 1 159 ? 37.504 16.847 -5.709 1.00 50.41 159 CYS A N 1
ATOM 1261 C CA . CYS A 1 159 ? 37.934 15.480 -6.013 1.00 50.41 159 CYS A CA 1
ATOM 1262 C C . CYS A 1 159 ? 39.326 15.435 -6.663 1.00 50.41 159 CYS A C 1
ATOM 1264 O O . CYS A 1 159 ? 40.152 14.618 -6.262 1.00 50.41 159 CYS A O 1
ATOM 1266 N N . LEU A 1 160 ? 39.625 16.339 -7.604 1.00 59.00 160 LEU A N 1
ATOM 1267 C CA . LEU A 1 160 ? 40.942 16.424 -8.255 1.00 59.00 160 LEU A CA 1
ATOM 1268 C C . LEU A 1 160 ? 42.066 16.850 -7.303 1.00 59.00 160 LEU A C 1
ATOM 1270 O O . LEU A 1 160 ? 43.204 16.417 -7.468 1.00 59.00 160 LEU A O 1
ATOM 1274 N N . ILE A 1 161 ? 41.763 17.690 -6.310 1.00 69.00 161 ILE A N 1
ATOM 1275 C CA . ILE A 1 161 ? 42.751 18.168 -5.330 1.00 69.00 161 ILE A CA 1
ATOM 1276 C C . ILE A 1 161 ? 42.919 17.167 -4.163 1.00 69.00 161 ILE A C 1
ATOM 1278 O O . ILE A 1 161 ? 43.836 17.300 -3.356 1.00 69.00 161 ILE A O 1
ATOM 1282 N N . GLY A 1 162 ? 42.095 16.114 -4.084 1.00 46.25 162 GLY A N 1
ATOM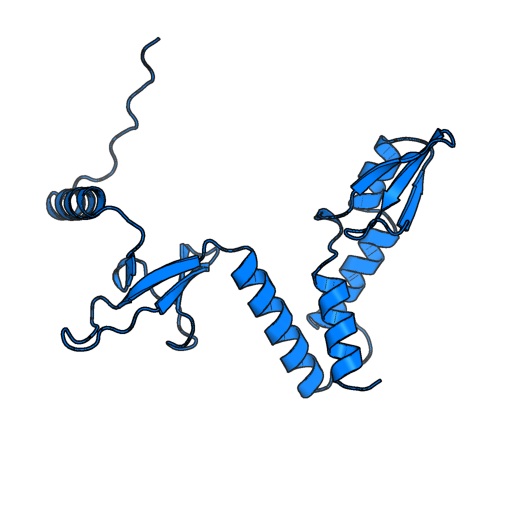 1283 C CA . GLY A 1 162 ? 42.248 15.049 -3.089 1.00 46.25 162 GLY A CA 1
ATOM 1284 C C . GLY A 1 162 ? 41.952 15.488 -1.651 1.00 46.25 162 GLY A C 1
ATOM 1285 O O . GLY A 1 162 ? 42.534 14.944 -0.710 1.00 46.25 162 GLY A O 1
ATOM 1286 N N . TYR A 1 163 ? 41.056 16.458 -1.444 1.00 45.88 163 TYR A N 1
ATOM 1287 C CA . TYR A 1 163 ? 40.642 16.836 -0.091 1.00 45.88 163 TYR A CA 1
ATOM 1288 C C . TYR A 1 163 ? 39.682 15.793 0.494 1.00 45.88 163 TYR A C 1
ATOM 1290 O O . TYR A 1 163 ? 38.461 15.895 0.393 1.00 45.88 163 TYR A O 1
ATOM 1298 N N . GLY A 1 164 ? 40.257 14.792 1.160 1.00 44.75 164 GLY A N 1
ATOM 1299 C CA . GLY A 1 164 ? 39.548 13.998 2.156 1.00 44.75 164 GLY A CA 1
ATOM 1300 C C . GLY A 1 164 ? 38.989 14.904 3.259 1.00 44.75 164 GLY A C 1
ATOM 1301 O O . GLY A 1 164 ? 39.703 15.742 3.801 1.00 44.75 164 GLY A O 1
ATOM 1302 N N . THR A 1 165 ? 37.696 14.738 3.550 1.00 53.41 165 THR A N 1
ATOM 1303 C CA . THR A 1 165 ? 36.954 15.185 4.747 1.00 53.41 165 THR A CA 1
ATOM 1304 C C . THR A 1 165 ? 37.576 16.320 5.577 1.00 53.41 165 THR A C 1
ATOM 1306 O O . THR A 1 165 ? 38.435 16.076 6.425 1.00 53.41 165 THR A O 1
ATOM 1309 N N . ALA A 1 166 ? 37.031 17.536 5.475 1.00 36.22 166 ALA A N 1
ATOM 1310 C CA . ALA A 1 166 ? 37.250 18.568 6.489 1.00 36.22 166 ALA A CA 1
ATOM 1311 C C . ALA A 1 166 ? 35.988 19.413 6.743 1.00 36.22 166 ALA A C 1
ATOM 1313 O O . ALA A 1 166 ? 35.700 20.367 6.035 1.00 36.22 166 ALA A O 1
ATOM 1314 N N . ARG A 1 167 ? 35.279 19.021 7.811 1.00 35.38 167 ARG A N 1
ATOM 1315 C CA . ARG A 1 167 ? 34.676 19.865 8.860 1.00 35.38 167 ARG A CA 1
ATOM 1316 C C . ARG A 1 167 ? 33.755 21.022 8.423 1.00 35.38 167 ARG A C 1
ATOM 1318 O O . ARG A 1 167 ? 34.199 22.055 7.939 1.00 35.38 167 ARG A O 1
ATOM 1325 N N . ALA A 1 168 ? 32.472 20.872 8.760 1.00 37.34 168 ALA A N 1
ATOM 1326 C CA . ALA A 1 168 ? 31.477 21.942 8.763 1.00 37.34 168 ALA A CA 1
ATOM 1327 C C . ALA A 1 168 ? 31.989 23.207 9.489 1.00 37.34 168 ALA A C 1
ATOM 1329 O O . ALA A 1 168 ? 32.555 23.080 10.584 1.00 37.34 168 ALA A O 1
ATOM 1330 N N . PRO A 1 169 ? 31.774 24.417 8.941 1.00 35.44 169 PRO A N 1
ATOM 1331 C CA . PRO A 1 169 ? 32.006 25.638 9.692 1.00 35.44 169 PRO A CA 1
ATOM 1332 C C . PRO A 1 169 ? 30.952 25.771 10.795 1.00 35.44 169 PRO A C 1
ATOM 1334 O O . PRO A 1 169 ? 29.747 25.675 10.564 1.00 35.44 169 PRO A O 1
ATOM 1337 N N . ALA A 1 170 ? 31.452 25.963 12.013 1.00 36.72 170 ALA A N 1
ATOM 1338 C CA . ALA A 1 170 ? 30.672 26.264 13.197 1.00 36.72 170 ALA A CA 1
ATOM 1339 C C . ALA A 1 170 ? 29.847 27.543 12.996 1.00 36.72 170 ALA A C 1
ATOM 1341 O O . ALA A 1 170 ? 30.343 28.535 12.459 1.00 36.72 170 ALA A O 1
ATOM 1342 N N . ALA A 1 171 ? 28.605 27.508 13.477 1.00 40.28 171 ALA A N 1
ATOM 1343 C CA . ALA A 1 171 ? 27.782 28.690 13.663 1.00 40.28 171 ALA A CA 1
ATOM 1344 C C . ALA A 1 171 ? 28.526 29.700 14.550 1.00 40.28 171 ALA A C 1
ATOM 1346 O O . ALA A 1 171 ? 28.995 29.356 15.638 1.00 40.28 171 ALA A O 1
ATOM 1347 N N . VAL A 1 172 ? 28.636 30.935 14.068 1.00 42.06 172 VAL A N 1
ATOM 1348 C CA . VAL A 1 172 ? 29.010 32.085 14.891 1.00 42.06 172 VAL A CA 1
ATOM 1349 C C . VAL A 1 172 ? 27.720 32.655 15.480 1.00 42.06 172 VAL A C 1
ATOM 1351 O O . VAL A 1 172 ? 26.714 32.741 14.777 1.00 42.06 172 VAL A O 1
ATOM 1354 N N . ALA A 1 173 ? 27.793 32.923 16.784 1.00 48.72 173 ALA A N 1
ATOM 1355 C CA . ALA A 1 173 ? 26.728 33.310 17.705 1.00 48.72 173 ALA A CA 1
ATOM 1356 C C . ALA A 1 173 ? 25.913 34.544 17.292 1.00 48.72 173 ALA A C 1
ATOM 1358 O O . ALA A 1 173 ? 26.488 35.448 16.645 1.00 48.72 173 ALA A O 1
#

Foldseek 3Di:
DDLVVLLVVLLVLVVWALVQWDWDQDPVQWIFTATNVRHTDDIHNDPVVSVCCSCPNPVNVVSVQVVCVLVVNHDDDDDDPSSVVSSVVSVVVVLVVPFPWFKKDFPPDDPPDPDIWIWGQDPVRWTDTPPPDDDTHHPNRIDTPPDDPVVVVVVVVCVVVPDDDDDDDDDDD

Radius of gyration: 23.09 Å; Cα con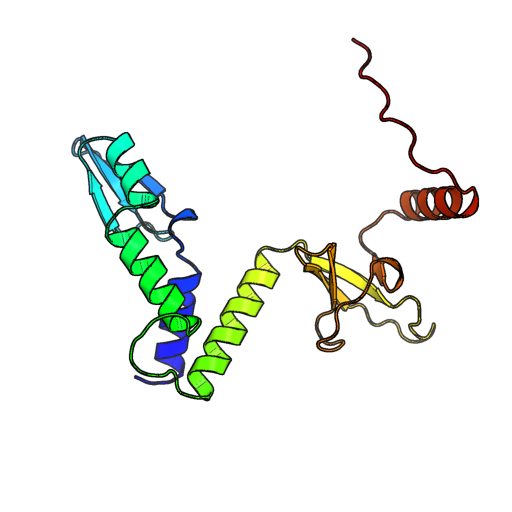tacts (8 Å, |Δi|>4): 193; chains: 1; bounding box: 62×51×54 Å